Protein AF-A0A060SLH3-F1 (afdb_monomer)

InterPro domains:
  IPR036908 RlpA-like domain superfamily [G3DSA:2.40.40.10] (1-150)
  IPR036908 RlpA-like domain superfamily [SSF50685] (3-115)

Secondary structure (DSSP, 8-state):
-BHHHHT-SSS--TTTT-EEEEEEEEBSSSSSPB--SS--EEEEE----B---TTSTT--BTTB--TTS-S------SS-TTS-TTSS---HHHHS-S-----EEEEEEE-HHHH-GGGGSHHHH---SS--S---SS-----TT-S---HHHHTT--SS------------

Sequence (172 aa):
MSQYAFGSSTAYGPACGRCFKITLLNTFLSDPPFFPNVTKSVVIKVTDLCPAGGNGWCSATPGKPNQGGQYINFDLAWPSPSIPDDFFPSDAALYGYTDFGVWNVSYQSVDCLKNWEGAKAPAALGSVDDGSSVCCPADPTGSANDTCPSFSDDNGIPYVPSAPSTNLPFWS

Radius of gyration: 17.99 Å; Cα contacts (8 Å, |Δi|>4): 309; chains: 1; bounding box: 43×39×49 Å

pLDDT: mean 81.56, std 17.57, range [25.98, 97.44]

Solvent-accessible surface area (backbone atoms only — not comparable to full-atom values): 10358 Å² total; per-residue (Å²): 37,14,14,62,67,22,33,24,77,86,60,37,11,73,34,30,15,32,19,33,41,36,31,57,56,33,27,76,87,47,88,72,60,46,66,65,94,68,76,45,70,50,48,44,67,35,73,54,75,32,67,65,53,86,76,40,71,26,34,22,45,100,92,41,53,14,77,85,71,37,67,70,31,82,71,73,77,74,89,39,99,80,52,64,92,71,62,69,77,65,53,43,90,82,70,75,49,60,79,78,93,52,68,47,62,53,75,42,82,46,61,23,81,83,61,26,76,55,53,80,38,73,86,66,25,52,53,62,87,80,85,64,86,48,25,24,54,39,55,64,80,81,46,97,82,42,77,42,72,34,55,20,70,78,66,70,45,57,49,55,73,78,70,77,77,84,78,86,87,88,89,134

Organism: Pycnoporus cinnabarinus (NCBI:txid5643)

Foldseek 3Di:
DQLLVQFAAPFGALQFAWKKWKKFAWQVVAVVIGGDPDIAIAIDGHKDYPYADDQDCNVADPVGHGPVRHNDDDDDPPPDPQADPCRQADDCVVRVDGDSPDTDIDMDTDWCCPGRPCLVPQVSLWDADPPPRTGHSTNQPCDPPRSGHGPCVVVVHGSDPPPPDDDDDDDD

Structure (mmCIF, N/CA/C/O backbone):
data_AF-A0A060SLH3-F1
#
_entry.id   AF-A0A060SLH3-F1
#
loop_
_atom_site.group_PDB
_atom_site.id
_atom_site.type_symbol
_atom_site.label_atom_id
_atom_site.label_alt_id
_atom_site.label_comp_id
_atom_site.label_asym_id
_atom_site.label_entity_id
_atom_site.label_seq_id
_atom_site.pdbx_PDB_ins_code
_atom_site.Cartn_x
_atom_site.Cartn_y
_atom_site.Cartn_z
_atom_site.occupancy
_atom_site.B_iso_or_equiv
_atom_site.auth_seq_id
_atom_site.auth_comp_id
_atom_site.auth_asym_id
_atom_site.auth_atom_id
_atom_site.pdbx_PDB_model_num
ATOM 1 N N . MET A 1 1 ? 1.870 -4.927 -2.876 1.00 91.12 1 MET A N 1
ATOM 2 C CA . MET A 1 1 ? 0.906 -4.052 -3.601 1.00 91.12 1 MET A CA 1
ATOM 3 C C . MET A 1 1 ? 0.124 -4.881 -4.613 1.00 91.12 1 MET A C 1
ATOM 5 O O . MET A 1 1 ? 0.719 -5.755 -5.224 1.00 91.12 1 MET A O 1
ATOM 9 N N . SER A 1 2 ? -1.180 -4.642 -4.801 1.00 92.56 2 SER A N 1
ATOM 10 C CA . SER A 1 2 ? -2.012 -5.395 -5.764 1.00 92.56 2 SER A CA 1
ATOM 11 C C . SER A 1 2 ? -1.435 -5.389 -7.184 1.00 92.56 2 SER A C 1
ATOM 13 O O . SER A 1 2 ? -1.064 -4.326 -7.675 1.00 92.56 2 SER A O 1
ATOM 15 N N . GLN A 1 3 ? -1.434 -6.545 -7.855 1.00 91.19 3 GLN A N 1
ATOM 16 C CA . GLN A 1 3 ? -0.771 -6.789 -9.146 1.00 91.19 3 GLN A CA 1
ATOM 17 C C . GLN A 1 3 ? -0.935 -5.699 -10.204 1.00 91.19 3 GLN A C 1
ATOM 19 O O . GLN A 1 3 ? 0.052 -5.242 -10.773 1.00 91.19 3 GLN A O 1
ATOM 24 N N . TYR A 1 4 ? -2.161 -5.237 -10.440 1.00 89.81 4 TYR A N 1
ATOM 25 C CA . TYR A 1 4 ? -2.423 -4.214 -11.455 1.00 89.81 4 TYR A CA 1
ATOM 26 C C . TYR A 1 4 ? -1.825 -2.846 -11.103 1.00 89.81 4 TYR A C 1
ATOM 28 O O . TYR A 1 4 ? -1.440 -2.104 -11.998 1.00 89.81 4 TYR A O 1
ATOM 36 N N . ALA A 1 5 ? -1.709 -2.528 -9.811 1.00 90.69 5 ALA A N 1
ATOM 37 C CA . ALA A 1 5 ? -1.006 -1.336 -9.339 1.00 90.69 5 ALA A CA 1
ATOM 38 C C . ALA A 1 5 ? 0.513 -1.560 -9.263 1.00 90.69 5 ALA A C 1
ATOM 40 O O . ALA A 1 5 ? 1.275 -0.617 -9.445 1.00 90.69 5 ALA A O 1
ATOM 41 N N . PHE A 1 6 ? 0.952 -2.802 -9.024 1.00 90.25 6 PHE A N 1
ATOM 42 C CA . PHE A 1 6 ? 2.364 -3.178 -9.034 1.00 90.25 6 PHE A CA 1
ATOM 43 C C . PHE A 1 6 ? 2.972 -3.106 -10.446 1.00 90.25 6 PHE A C 1
ATOM 45 O O . PHE A 1 6 ? 4.116 -2.681 -10.611 1.00 90.25 6 PHE A O 1
ATOM 52 N N . GLY A 1 7 ? 2.175 -3.470 -11.456 1.00 87.00 7 GLY A N 1
ATOM 53 C CA . GLY A 1 7 ? 2.503 -3.372 -12.878 1.00 87.00 7 GLY A CA 1
ATOM 54 C C . GLY A 1 7 ? 3.313 -4.550 -13.428 1.00 87.00 7 GLY A C 1
ATOM 55 O O . GLY A 1 7 ? 3.937 -4.414 -14.471 1.00 87.00 7 GLY A O 1
ATOM 56 N N . SER A 1 8 ? 3.314 -5.697 -12.745 1.00 84.06 8 SER A N 1
ATOM 57 C CA . SER A 1 8 ? 3.955 -6.936 -13.209 1.00 84.06 8 SER A CA 1
ATOM 58 C C . SER A 1 8 ? 3.295 -8.166 -12.597 1.00 84.06 8 SER A C 1
ATOM 60 O O . SER A 1 8 ? 2.752 -8.077 -11.497 1.00 84.06 8 S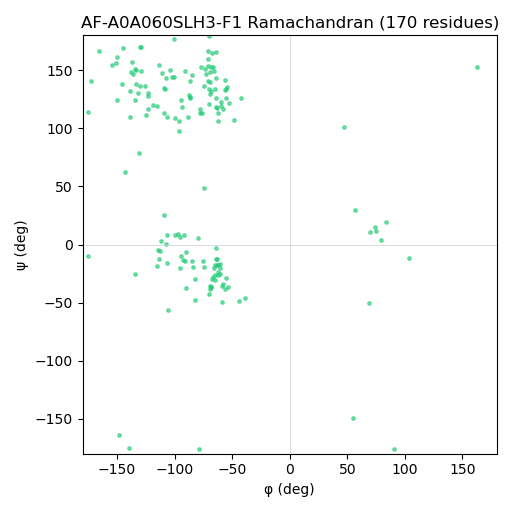ER A O 1
ATOM 62 N N . SER A 1 9 ? 3.380 -9.315 -13.274 1.00 81.88 9 SER A N 1
ATOM 63 C CA . SER A 1 9 ? 2.943 -10.623 -12.761 1.00 81.88 9 SER A CA 1
ATOM 64 C C . SER A 1 9 ? 4.077 -11.633 -12.549 1.00 81.88 9 SER A C 1
ATOM 66 O O . SER A 1 9 ? 3.807 -12.743 -12.101 1.00 81.88 9 SER A O 1
ATOM 68 N N . THR A 1 10 ? 5.319 -11.305 -12.913 1.00 74.12 10 THR A N 1
ATOM 69 C CA . THR A 1 10 ? 6.432 -12.281 -12.941 1.00 74.12 10 THR A CA 1
ATOM 70 C C . THR A 1 10 ? 7.728 -11.776 -12.322 1.00 74.12 10 THR A C 1
ATOM 72 O O . THR A 1 10 ? 8.538 -12.586 -11.888 1.00 74.12 10 THR A O 1
ATOM 75 N N . ALA A 1 11 ? 7.950 -10.464 -12.299 1.00 78.88 11 ALA A N 1
ATOM 76 C CA . ALA A 1 11 ? 9.162 -9.848 -11.770 1.00 78.88 11 ALA A CA 1
ATOM 77 C C . ALA A 1 11 ? 8.816 -8.478 -11.183 1.00 78.88 11 ALA A C 1
ATOM 79 O O . ALA A 1 11 ? 7.649 -8.184 -10.941 1.00 78.88 11 ALA A O 1
ATOM 80 N N . TYR A 1 12 ? 9.809 -7.626 -10.954 1.00 80.81 12 TYR A N 1
ATOM 81 C CA . TYR A 1 12 ? 9.551 -6.282 -10.472 1.00 80.81 12 TYR A CA 1
ATOM 82 C C . TYR A 1 12 ? 8.846 -5.428 -11.543 1.00 80.81 12 TYR A C 1
ATOM 84 O O . TYR A 1 12 ? 9.207 -5.414 -12.725 1.00 80.81 12 TYR A O 1
ATOM 92 N N . GLY A 1 13 ? 7.776 -4.755 -11.118 1.00 81.44 13 GLY A N 1
ATOM 93 C CA . GLY A 1 13 ? 7.028 -3.800 -11.931 1.00 81.44 13 GLY A CA 1
ATOM 94 C C . GLY A 1 13 ? 7.398 -2.348 -11.612 1.00 81.44 13 GLY A C 1
ATOM 95 O O . GLY A 1 13 ? 8.142 -2.092 -10.663 1.00 81.44 13 GLY A O 1
ATOM 96 N N . PRO A 1 14 ? 6.835 -1.372 -12.340 1.00 83.06 14 PRO A N 1
ATOM 97 C CA . PRO A 1 14 ? 7.143 0.053 -12.184 1.00 83.06 14 PRO A CA 1
ATOM 98 C C . PRO A 1 14 ? 6.828 0.632 -10.795 1.00 83.06 14 PRO A C 1
ATOM 100 O O . PRO A 1 14 ? 7.308 1.717 -10.456 1.00 83.06 14 PRO A O 1
ATOM 103 N N . ALA A 1 15 ? 6.012 -0.047 -9.982 1.00 88.00 15 ALA A N 1
ATOM 104 C CA . ALA A 1 15 ? 5.762 0.367 -8.603 1.00 88.00 15 ALA A CA 1
ATOM 105 C C . ALA A 1 15 ? 6.819 -0.129 -7.605 1.00 88.00 15 ALA A C 1
ATOM 107 O O . ALA A 1 15 ? 6.909 0.420 -6.510 1.00 88.00 15 ALA A O 1
ATOM 108 N N . CYS A 1 16 ? 7.592 -1.158 -7.954 1.00 87.00 16 CYS A N 1
ATOM 109 C CA . CYS A 1 16 ? 8.611 -1.758 -7.097 1.00 87.00 16 CYS A CA 1
ATOM 110 C C . CYS A 1 16 ? 9.684 -0.708 -6.776 1.00 87.00 16 CYS A C 1
ATOM 112 O O . CYS A 1 16 ? 10.408 -0.254 -7.659 1.00 87.00 16 CYS A O 1
ATOM 114 N N . GLY A 1 17 ? 9.776 -0.301 -5.514 1.00 87.00 17 GLY A N 1
ATOM 115 C CA . GLY A 1 17 ? 10.701 0.730 -5.052 1.00 87.00 17 GLY A CA 1
ATOM 116 C C . GLY A 1 17 ? 10.067 2.092 -4.780 1.00 87.00 17 GLY A C 1
ATOM 117 O O . GLY A 1 17 ? 10.704 2.910 -4.127 1.00 87.00 17 GLY A O 1
ATOM 118 N N . ARG A 1 18 ? 8.812 2.321 -5.196 1.00 90.50 18 ARG A N 1
ATOM 119 C CA . ARG A 1 18 ? 8.092 3.574 -4.920 1.00 90.50 18 ARG A CA 1
ATOM 120 C C . ARG A 1 18 ? 7.663 3.683 -3.464 1.00 90.50 18 ARG A C 1
ATOM 122 O O . ARG A 1 18 ? 7.258 2.680 -2.863 1.00 90.50 18 ARG A O 1
ATOM 129 N N . CYS A 1 19 ? 7.648 4.910 -2.943 1.00 92.50 19 CYS A N 1
ATOM 130 C CA . CYS A 1 19 ? 7.150 5.187 -1.600 1.00 92.50 19 CYS A CA 1
ATOM 131 C C . CYS A 1 19 ? 5.804 5.911 -1.577 1.00 92.50 19 CYS A C 1
ATOM 133 O O . CYS A 1 19 ? 5.510 6.800 -2.378 1.00 92.50 19 CYS A O 1
ATOM 135 N N . PHE A 1 20 ? 4.980 5.538 -0.599 1.00 95.69 20 PHE A N 1
ATOM 136 C CA . PHE A 1 20 ? 3.656 6.109 -0.393 1.00 95.69 20 PHE A CA 1
ATOM 137 C C . PHE A 1 20 ? 3.459 6.484 1.067 1.00 95.69 20 PHE A C 1
ATOM 139 O O . PHE A 1 20 ? 3.658 5.661 1.957 1.00 95.69 20 PHE A O 1
ATOM 146 N N . LYS A 1 21 ? 2.999 7.710 1.317 1.00 96.88 21 LYS A N 1
ATOM 147 C CA . LYS A 1 21 ? 2.392 8.062 2.598 1.00 96.88 21 LYS A CA 1
ATOM 148 C C . LYS A 1 21 ? 0.969 7.524 2.601 1.00 96.88 21 LYS A C 1
ATOM 150 O O . LYS A 1 21 ? 0.141 8.013 1.837 1.00 96.88 21 LYS A O 1
ATOM 155 N N . ILE A 1 22 ? 0.697 6.543 3.451 1.00 97.12 22 ILE A N 1
ATOM 156 C CA . ILE A 1 22 ? -0.647 6.014 3.692 1.00 97.12 22 ILE A CA 1
ATOM 157 C C . ILE A 1 22 ? -1.198 6.602 4.986 1.00 97.12 22 ILE A C 1
ATOM 159 O O . ILE A 1 22 ? -0.455 6.819 5.941 1.00 97.12 22 ILE A O 1
ATOM 163 N N . THR A 1 23 ? -2.498 6.866 5.016 1.00 97.44 23 THR A N 1
ATOM 164 C CA . THR A 1 23 ? -3.184 7.482 6.154 1.00 97.44 23 THR A CA 1
ATOM 165 C C . THR A 1 23 ? -4.464 6.717 6.442 1.00 97.44 23 THR A C 1
ATOM 167 O O . THR A 1 23 ? -5.290 6.569 5.541 1.00 97.44 23 THR A O 1
ATOM 170 N N . LEU A 1 24 ? -4.628 6.246 7.679 1.00 97.31 24 LEU A N 1
ATOM 171 C CA . LEU A 1 24 ? -5.791 5.464 8.097 1.00 97.31 24 LEU A CA 1
ATOM 172 C C . LEU A 1 24 ? -7.053 6.333 8.129 1.00 97.31 24 LEU A C 1
ATOM 174 O O . LEU A 1 24 ? -7.050 7.402 8.740 1.00 97.31 24 LEU A O 1
ATOM 178 N N . LEU A 1 25 ? -8.126 5.861 7.490 1.00 96.56 25 LEU A N 1
ATOM 179 C CA . LEU A 1 25 ? -9.419 6.549 7.460 1.00 96.56 25 LEU A CA 1
ATOM 180 C C . LEU A 1 25 ? -10.434 5.867 8.371 1.00 96.56 25 LEU A C 1
ATOM 182 O O . LEU A 1 25 ? -10.989 6.511 9.255 1.00 96.56 25 LEU A O 1
ATOM 186 N N . ASN A 1 26 ? -10.681 4.575 8.155 1.00 97.19 26 ASN A N 1
ATOM 187 C CA . ASN A 1 26 ? -11.625 3.789 8.945 1.00 97.19 26 ASN A CA 1
ATOM 188 C C . ASN A 1 26 ? -11.434 2.286 8.709 1.00 97.19 26 ASN A C 1
ATOM 190 O O . ASN A 1 26 ? -10.818 1.879 7.720 1.00 97.19 26 ASN A O 1
ATOM 194 N N . THR A 1 27 ? -12.038 1.467 9.565 1.00 96.88 27 THR A N 1
ATOM 195 C CA . THR A 1 27 ? -12.262 0.039 9.300 1.00 96.88 27 THR A CA 1
ATOM 196 C C . THR A 1 27 ? -13.747 -0.168 9.060 1.00 96.88 27 THR A C 1
ATOM 198 O O . THR A 1 27 ? -14.581 0.427 9.736 1.00 96.88 27 THR A O 1
ATOM 201 N N . PHE A 1 28 ? -14.091 -0.912 8.013 1.00 94.69 28 PHE A N 1
ATOM 202 C CA . PHE A 1 28 ? -15.477 -1.041 7.539 1.00 94.69 28 PHE A CA 1
ATOM 203 C C . PHE A 1 28 ? -16.048 -2.450 7.724 1.00 94.69 28 PHE A C 1
ATOM 205 O O . PHE A 1 28 ? -17.221 -2.669 7.443 1.00 94.69 28 PHE A O 1
ATOM 212 N N . LEU A 1 29 ? -15.216 -3.399 8.161 1.00 95.12 29 LEU A N 1
ATOM 213 C CA . LEU A 1 29 ? -15.634 -4.760 8.506 1.00 95.12 29 LEU A CA 1
ATOM 214 C C . LEU A 1 29 ? -16.011 -4.902 9.987 1.00 95.12 29 LEU A C 1
ATOM 216 O O . LEU A 1 29 ? -16.590 -5.913 10.369 1.00 95.12 29 LEU A O 1
ATOM 220 N N . SER A 1 30 ? -15.657 -3.918 10.816 1.00 95.19 30 SER A N 1
ATOM 221 C CA . SER A 1 30 ? -16.126 -3.802 12.196 1.00 95.19 30 SER A CA 1
ATOM 222 C C . SER A 1 30 ? -17.588 -3.353 12.230 1.00 95.1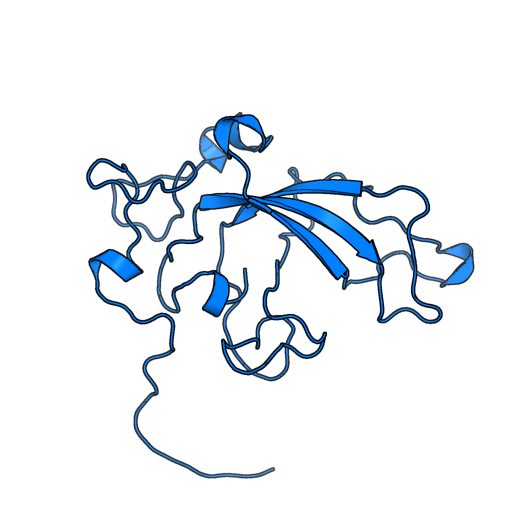9 30 SER A C 1
ATOM 224 O O . SER A 1 30 ? -18.047 -2.647 11.328 1.00 95.19 30 SER A O 1
ATOM 226 N N . ASP A 1 31 ? -18.309 -3.760 13.276 1.00 95.06 31 ASP A N 1
ATOM 227 C CA . ASP A 1 31 ? -19.686 -3.333 13.525 1.00 95.06 31 ASP A CA 1
ATOM 228 C C . ASP A 1 31 ? -19.809 -2.730 14.939 1.00 95.06 31 ASP A C 1
ATOM 230 O O . ASP A 1 31 ? -19.649 -3.460 15.923 1.00 95.06 31 ASP A O 1
ATOM 234 N N . PRO A 1 32 ? -20.039 -1.407 15.068 1.00 95.88 32 PRO A N 1
ATOM 235 C CA . PRO A 1 32 ? -20.102 -0.420 13.980 1.00 95.88 32 PRO A CA 1
ATOM 236 C C . PRO A 1 32 ? -18.731 -0.199 13.297 1.00 95.88 32 PRO A C 1
ATOM 238 O O . PRO A 1 32 ? -17.703 -0.552 13.868 1.00 95.88 32 PRO A O 1
ATOM 241 N N . PRO A 1 33 ? -18.665 0.430 12.107 1.00 96.62 33 PRO A N 1
ATOM 242 C CA . PRO A 1 33 ? -17.388 0.806 11.504 1.00 96.62 33 PRO A CA 1
ATOM 243 C C . PRO A 1 33 ? -16.548 1.692 12.437 1.00 96.62 33 PRO A C 1
ATOM 245 O O . PRO A 1 33 ? -17.042 2.685 12.978 1.00 96.62 33 PRO A O 1
ATOM 248 N N . PHE A 1 34 ? -15.264 1.368 12.594 1.00 97.44 34 PHE A N 1
ATOM 249 C CA . PHE A 1 34 ? -14.359 2.119 13.464 1.00 97.44 34 PHE A CA 1
ATOM 250 C C . PHE A 1 34 ? -13.724 3.306 12.740 1.00 97.44 34 PHE A C 1
ATOM 252 O O . PHE A 1 34 ? -13.064 3.144 11.710 1.00 97.44 34 PHE A O 1
ATOM 259 N N . PHE A 1 35 ? -13.848 4.490 13.339 1.00 97.38 35 PHE A N 1
ATOM 260 C CA . PHE A 1 35 ? -13.187 5.717 12.901 1.00 97.38 35 PHE A CA 1
ATOM 261 C C . PHE A 1 35 ? -12.205 6.174 13.987 1.00 97.38 35 PHE A C 1
ATOM 263 O O . PHE A 1 35 ? -12.629 6.435 15.115 1.00 97.38 35 PHE A O 1
ATOM 270 N N . PRO A 1 36 ? -10.899 6.273 13.694 1.00 95.06 36 PRO A N 1
ATOM 271 C CA . PRO A 1 36 ? -9.920 6.673 14.688 1.00 95.06 36 PRO A CA 1
ATOM 272 C C . PRO A 1 36 ? -10.072 8.157 15.045 1.00 95.06 36 PRO A C 1
ATOM 274 O O . PRO A 1 36 ? -10.120 9.018 14.169 1.00 95.06 36 PRO A O 1
ATOM 277 N N . ASN A 1 37 ? -10.051 8.468 16.343 1.00 93.44 37 ASN A N 1
ATOM 278 C CA . ASN A 1 37 ? -10.062 9.853 16.840 1.00 93.44 37 ASN A CA 1
ATOM 279 C C . ASN A 1 37 ? -8.796 10.635 16.452 1.00 93.44 37 ASN A C 1
ATOM 281 O O . ASN A 1 37 ? -8.815 11.860 16.365 1.00 93.44 37 ASN A O 1
ATOM 285 N N . VAL A 1 38 ? -7.685 9.922 16.248 1.00 93.56 38 VAL A N 1
ATOM 286 C CA . VAL A 1 38 ? -6.414 10.479 15.787 1.00 93.56 38 VAL A CA 1
ATOM 287 C C . VAL A 1 38 ? -6.005 9.747 14.523 1.00 93.56 38 VAL A C 1
ATOM 289 O O . VAL A 1 38 ? -5.731 8.548 14.537 1.00 93.56 38 VAL A O 1
ATOM 292 N N . THR A 1 39 ? -5.942 10.487 13.424 1.00 93.00 39 THR A N 1
ATOM 293 C CA . THR A 1 39 ? -5.491 9.971 12.139 1.00 93.00 39 THR A CA 1
ATOM 294 C C . THR A 1 39 ? -3.988 9.694 12.172 1.00 93.00 39 THR A C 1
ATOM 296 O O . THR A 1 39 ? -3.187 10.603 12.393 1.00 93.00 39 THR A O 1
ATOM 299 N N . LYS A 1 40 ? -3.600 8.440 11.921 1.00 96.19 40 LYS A N 1
ATOM 300 C CA . LYS A 1 40 ? -2.197 8.025 11.808 1.00 96.19 40 LYS A CA 1
ATOM 301 C C . LYS A 1 40 ? -1.796 7.860 10.347 1.00 96.19 40 LYS A C 1
ATOM 303 O O . LYS A 1 40 ? -2.587 7.397 9.522 1.00 96.19 40 LYS A O 1
ATOM 308 N N . SER A 1 41 ? -0.549 8.215 10.047 1.00 96.75 41 SER A N 1
ATOM 309 C CA . SER A 1 41 ? 0.071 8.000 8.742 1.00 96.75 41 SER A CA 1
ATOM 310 C C . SER A 1 41 ? 1.415 7.305 8.890 1.00 96.75 41 SER A C 1
ATOM 312 O O . SER A 1 41 ? 2.130 7.546 9.860 1.00 96.75 41 SER A O 1
ATOM 314 N N . VAL A 1 42 ? 1.787 6.515 7.889 1.00 95.75 42 VAL A N 1
ATOM 315 C CA . VAL A 1 42 ? 3.127 5.936 7.758 1.00 95.75 42 VAL A CA 1
ATOM 316 C C . VAL A 1 42 ? 3.570 6.039 6.305 1.00 95.75 42 VAL A C 1
ATOM 318 O O . VAL A 1 42 ? 2.743 6.038 5.391 1.00 95.75 42 VAL A O 1
ATOM 321 N N . VAL A 1 43 ? 4.873 6.187 6.083 1.00 95.50 43 VAL A N 1
ATOM 322 C CA . VAL A 1 43 ? 5.451 6.096 4.742 1.00 95.50 43 VAL A CA 1
ATOM 323 C C . VAL A 1 43 ? 5.926 4.668 4.541 1.00 95.50 43 VAL A C 1
ATOM 325 O O . VAL A 1 43 ? 6.705 4.156 5.338 1.00 95.50 43 VAL A O 1
ATOM 328 N N . ILE A 1 44 ? 5.448 4.029 3.481 1.00 93.81 44 ILE A N 1
ATOM 329 C CA . ILE A 1 44 ? 5.803 2.661 3.109 1.00 93.81 44 ILE A CA 1
ATOM 330 C C . ILE A 1 44 ? 6.571 2.665 1.798 1.00 93.81 44 ILE A C 1
ATOM 332 O O . ILE A 1 44 ? 6.368 3.550 0.968 1.00 93.81 44 ILE A O 1
ATOM 336 N N . LYS A 1 45 ? 7.395 1.641 1.597 1.00 92.00 45 LYS A N 1
ATOM 337 C CA . LYS A 1 45 ? 8.022 1.335 0.316 1.00 92.00 45 LYS A CA 1
ATOM 338 C C . LYS A 1 45 ? 7.391 0.077 -0.261 1.00 92.00 45 LYS A C 1
ATOM 340 O O . LYS A 1 45 ? 7.198 -0.904 0.454 1.00 92.00 45 LYS A O 1
ATOM 345 N N . VAL A 1 46 ? 7.064 0.095 -1.548 1.00 92.00 46 VAL A N 1
ATOM 346 C CA . VAL A 1 46 ? 6.582 -1.099 -2.245 1.00 92.00 46 VAL A CA 1
ATOM 347 C C . VAL A 1 46 ? 7.769 -2.008 -2.522 1.00 92.00 46 VAL A C 1
ATOM 349 O O . VAL A 1 46 ? 8.635 -1.663 -3.321 1.00 92.00 46 VAL A O 1
ATOM 352 N N . THR A 1 47 ? 7.794 -3.166 -1.871 1.00 88.81 47 THR A N 1
ATOM 353 C CA . THR A 1 47 ? 8.850 -4.172 -2.055 1.00 88.81 47 THR A CA 1
ATOM 354 C C . THR A 1 47 ? 8.357 -5.463 -2.694 1.00 88.81 47 THR A C 1
ATOM 356 O O . THR A 1 47 ? 9.176 -6.290 -3.073 1.00 88.81 47 THR A O 1
ATOM 359 N N . ASP A 1 48 ? 7.038 -5.653 -2.786 1.00 87.94 48 ASP A N 1
ATOM 360 C CA . ASP A 1 48 ? 6.473 -6.941 -3.173 1.00 87.94 48 ASP A CA 1
ATOM 361 C C . ASP A 1 48 ? 5.120 -6.828 -3.891 1.00 87.94 48 ASP A C 1
ATOM 363 O O . ASP A 1 48 ? 4.349 -5.861 -3.739 1.00 87.94 48 ASP A O 1
ATOM 367 N N . LEU A 1 49 ? 4.840 -7.869 -4.664 1.00 89.81 49 LEU A N 1
ATOM 368 C CA . LEU A 1 49 ? 3.616 -8.121 -5.394 1.00 89.81 49 LEU A CA 1
ATOM 369 C C . LEU A 1 49 ? 2.617 -8.861 -4.499 1.00 89.81 49 LEU A C 1
ATOM 371 O O . LEU A 1 49 ? 2.891 -9.932 -3.978 1.00 89.81 49 LEU A O 1
ATOM 375 N N . CYS A 1 50 ? 1.398 -8.335 -4.415 1.00 90.25 50 CYS A N 1
ATOM 376 C CA . CYS A 1 50 ? 0.246 -9.116 -3.992 1.00 90.25 50 CYS A CA 1
ATOM 377 C C . CYS A 1 50 ? -0.481 -9.610 -5.257 1.00 90.25 50 CYS A C 1
ATOM 379 O O . CYS A 1 50 ? -1.087 -8.783 -5.959 1.00 90.25 50 CYS A O 1
ATOM 381 N N . PRO A 1 51 ? -0.373 -10.907 -5.600 1.00 88.12 51 PRO A N 1
ATOM 382 C CA . PRO A 1 51 ? -0.801 -11.426 -6.893 1.00 88.12 51 PRO A CA 1
ATOM 383 C C . PRO A 1 51 ? -2.315 -11.318 -7.085 1.00 88.12 51 PRO A C 1
ATOM 385 O O . PRO A 1 51 ? -3.100 -11.384 -6.135 1.00 88.12 51 PRO A O 1
ATOM 388 N N . ALA A 1 52 ? -2.729 -11.156 -8.341 1.00 85.75 52 ALA A N 1
ATOM 389 C CA . ALA A 1 52 ? -4.139 -11.201 -8.697 1.00 85.75 52 ALA A CA 1
ATOM 390 C C . ALA A 1 52 ? -4.667 -12.640 -8.577 1.00 85.75 52 ALA A C 1
ATOM 392 O O . ALA A 1 52 ? -3.997 -13.597 -8.961 1.00 85.75 52 ALA A O 1
ATOM 393 N N . GLY A 1 53 ? -5.893 -12.799 -8.081 1.00 75.19 53 GLY A N 1
ATOM 394 C CA . GLY A 1 53 ? -6.539 -14.104 -7.974 1.00 75.19 53 GLY A CA 1
ATOM 395 C C . GLY A 1 53 ? -7.731 -14.099 -7.021 1.00 75.19 53 GLY A C 1
ATOM 396 O O . GLY A 1 53 ? -7.797 -13.298 -6.086 1.00 75.19 53 GLY A O 1
ATOM 397 N N . GLY A 1 54 ? -8.685 -14.998 -7.274 1.00 75.81 54 GLY A N 1
ATOM 398 C CA . GLY A 1 54 ? -9.882 -15.170 -6.448 1.00 75.81 54 GLY A CA 1
ATOM 399 C C . GLY A 1 54 ? -10.703 -13.885 -6.258 1.00 75.81 54 GLY A C 1
ATOM 400 O O . GLY A 1 54 ? -10.733 -13.009 -7.122 1.00 75.81 54 GLY A O 1
ATOM 401 N N . ASN A 1 55 ? -11.365 -13.786 -5.103 1.00 76.25 55 ASN A N 1
ATOM 402 C CA . ASN A 1 55 ? -12.153 -12.620 -4.678 1.00 76.25 55 ASN A CA 1
ATOM 403 C C . ASN A 1 55 ? -11.478 -11.841 -3.525 1.00 76.25 55 ASN A C 1
ATOM 405 O O . ASN A 1 55 ? -12.161 -11.201 -2.736 1.00 76.25 55 ASN A O 1
ATOM 409 N N . GLY A 1 56 ? -10.149 -11.918 -3.388 1.00 88.69 56 GLY A N 1
ATOM 410 C CA . GLY A 1 56 ? -9.417 -11.305 -2.271 1.00 88.69 56 GLY A CA 1
ATOM 411 C C . GLY A 1 56 ? -9.177 -9.793 -2.400 1.00 88.69 56 GLY A C 1
ATOM 412 O O . GLY A 1 56 ? -9.576 -9.142 -3.364 1.00 88.69 56 GLY A O 1
ATOM 413 N N . TRP A 1 57 ? -8.446 -9.218 -1.441 1.00 93.44 57 TRP A N 1
ATOM 414 C CA . TRP A 1 57 ? -8.123 -7.781 -1.410 1.00 93.44 57 TRP A CA 1
ATOM 415 C C . TRP A 1 57 ? -7.290 -7.307 -2.611 1.00 93.44 57 TRP A C 1
ATOM 417 O O . TRP A 1 57 ? -7.400 -6.158 -3.028 1.00 93.44 57 TRP A O 1
ATOM 427 N N . CYS A 1 58 ? -6.508 -8.192 -3.227 1.00 94.19 58 CYS A N 1
ATOM 428 C CA . CYS A 1 58 ? -5.661 -7.870 -4.379 1.00 94.19 58 CYS A CA 1
ATOM 429 C C . CYS A 1 58 ? -6.286 -8.228 -5.734 1.00 94.19 58 CYS A C 1
ATOM 431 O O . CYS A 1 58 ? -5.616 -8.128 -6.758 1.00 94.19 58 CYS A O 1
ATOM 433 N N . SER 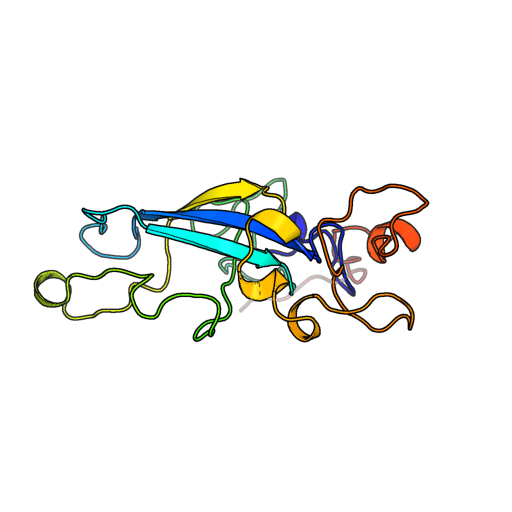A 1 59 ? -7.569 -8.611 -5.768 1.00 92.81 59 SER A N 1
ATOM 434 C CA . SER A 1 59 ? -8.260 -9.050 -6.989 1.00 92.81 59 SER A CA 1
ATOM 435 C C . SER A 1 59 ? -8.722 -7.908 -7.906 1.00 92.81 59 SER A C 1
ATOM 437 O O . SER A 1 59 ? -9.476 -8.157 -8.850 1.00 92.81 59 SER A O 1
ATOM 439 N N . ALA A 1 60 ? -8.378 -6.656 -7.593 1.00 91.38 60 ALA A N 1
ATOM 440 C CA . ALA A 1 60 ? -8.775 -5.508 -8.399 1.00 91.38 60 ALA A CA 1
ATOM 441 C C . ALA A 1 60 ? -8.144 -5.573 -9.798 1.00 91.38 60 ALA A C 1
ATOM 443 O O . ALA A 1 60 ? -6.996 -5.979 -9.952 1.00 91.38 60 ALA A O 1
ATOM 444 N N . THR A 1 61 ? -8.893 -5.131 -10.804 1.00 90.31 61 THR A N 1
ATOM 445 C CA . THR A 1 61 ? -8.473 -4.963 -12.204 1.00 90.31 61 THR A CA 1
ATOM 446 C C . THR A 1 61 ? -8.868 -3.552 -12.670 1.00 90.31 61 THR A C 1
ATOM 448 O O . THR A 1 61 ? -9.660 -2.901 -11.986 1.00 90.31 61 THR A O 1
ATOM 451 N N . PRO A 1 62 ? -8.431 -3.067 -13.849 1.00 88.69 62 PRO A N 1
ATOM 452 C CA . PRO A 1 62 ? -8.792 -1.730 -14.325 1.00 88.69 62 PRO A CA 1
ATOM 453 C C . PRO A 1 62 ? -10.303 -1.529 -14.505 1.00 88.69 62 PRO A C 1
ATOM 455 O O . PRO A 1 62 ? -10.780 -0.403 -14.431 1.00 88.69 62 PRO A O 1
ATOM 458 N N . GLY A 1 63 ? -11.059 -2.612 -14.729 1.00 90.56 63 GLY A N 1
ATOM 459 C CA . GLY A 1 63 ? -12.513 -2.573 -14.918 1.00 90.56 63 GLY A CA 1
ATOM 460 C C . GLY A 1 63 ? -13.335 -3.110 -13.743 1.00 90.56 63 GLY A C 1
ATOM 461 O O . GLY A 1 63 ? -14.558 -3.159 -13.850 1.00 90.56 63 GLY A O 1
ATOM 462 N N . LYS A 1 64 ? -12.704 -3.562 -12.649 1.00 91.94 64 LYS A N 1
ATOM 463 C CA . LYS A 1 64 ? -13.401 -4.202 -11.519 1.00 91.94 64 LYS A CA 1
ATOM 464 C C . LYS A 1 64 ? -12.657 -3.949 -10.199 1.00 91.94 64 LYS A C 1
ATOM 466 O O . LYS A 1 64 ? -11.498 -4.358 -10.108 1.00 91.94 64 LYS A O 1
ATOM 471 N N . PRO A 1 65 ? -13.299 -3.383 -9.161 1.00 94.44 65 PRO A N 1
ATOM 472 C CA . PRO A 1 65 ? -12.676 -3.238 -7.849 1.00 94.44 65 PRO A CA 1
ATOM 473 C C . PRO A 1 65 ? -12.530 -4.588 -7.121 1.00 94.44 65 PRO A C 1
ATOM 475 O O . PRO A 1 65 ? -13.131 -5.598 -7.497 1.00 94.44 65 PRO A O 1
ATOM 478 N N . ASN A 1 66 ? -11.734 -4.607 -6.053 1.00 93.94 66 ASN A N 1
ATOM 479 C CA . ASN A 1 66 ? -11.666 -5.728 -5.115 1.00 93.94 66 ASN A CA 1
ATOM 480 C C . ASN A 1 66 ? -12.955 -5.847 -4.270 1.00 93.94 66 ASN A C 1
ATOM 482 O O . ASN A 1 66 ? -13.878 -5.038 -4.389 1.00 93.94 66 ASN A O 1
ATOM 486 N N . GLN A 1 67 ? -13.013 -6.839 -3.377 1.00 93.69 67 GLN A N 1
ATOM 487 C CA . GLN A 1 67 ? -14.175 -7.061 -2.500 1.00 93.69 67 GLN A CA 1
ATOM 488 C C . GLN A 1 67 ? -14.479 -5.902 -1.524 1.00 93.69 67 GLN A C 1
ATOM 490 O O . GLN A 1 67 ? -15.585 -5.821 -1.004 1.00 93.69 67 GLN A O 1
ATOM 495 N N . GLY A 1 68 ? -13.523 -4.995 -1.291 1.00 92.25 68 GLY A N 1
ATOM 496 C CA . GLY A 1 68 ? -13.704 -3.767 -0.507 1.00 92.25 68 GLY A CA 1
ATOM 497 C C . GLY A 1 68 ? -14.100 -2.547 -1.346 1.00 92.25 68 GLY A C 1
ATOM 498 O O . GLY A 1 68 ? -14.081 -1.424 -0.844 1.00 92.25 68 GLY A O 1
ATOM 499 N N . GLY A 1 69 ? -14.400 -2.729 -2.637 1.00 94.25 69 GLY A N 1
ATOM 500 C CA . GLY A 1 69 ? -14.742 -1.637 -3.549 1.00 94.25 69 GLY A CA 1
ATOM 501 C C . GLY A 1 69 ? -13.549 -0.779 -3.990 1.00 94.25 69 GLY A C 1
ATOM 502 O O . GLY A 1 69 ? -13.759 0.264 -4.604 1.00 94.25 69 GLY A O 1
ATOM 503 N N . GLN A 1 70 ? -12.309 -1.205 -3.718 1.00 94.62 70 GLN A N 1
ATOM 504 C CA . GLN A 1 70 ? -11.092 -0.442 -4.015 1.00 94.62 70 GLN A CA 1
ATOM 505 C C . GLN A 1 70 ? -10.353 -0.982 -5.245 1.00 94.62 70 GLN A C 1
ATOM 507 O O . GLN A 1 70 ? -10.368 -2.181 -5.525 1.00 94.62 70 GLN A O 1
ATOM 512 N N . TYR A 1 71 ? -9.661 -0.097 -5.965 1.00 93.56 71 TYR A N 1
ATOM 513 C CA . TYR A 1 71 ? -8.854 -0.453 -7.144 1.00 93.56 71 TYR A CA 1
ATOM 514 C C . TYR A 1 71 ? -7.371 -0.692 -6.834 1.00 93.56 71 TYR A C 1
ATOM 516 O O . TYR A 1 71 ? -6.631 -1.178 -7.687 1.00 93.56 71 T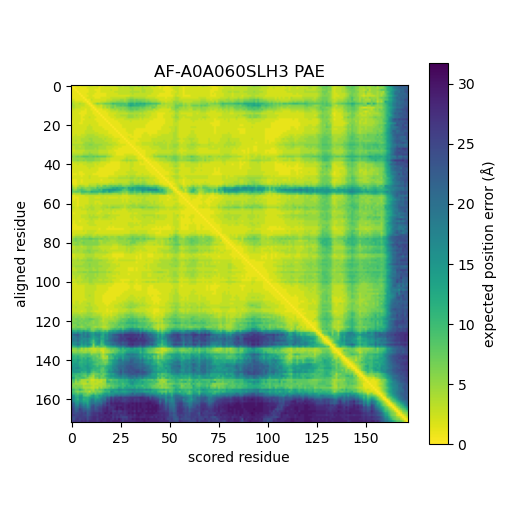YR A O 1
ATOM 524 N N . ILE A 1 72 ? -6.932 -0.362 -5.619 1.00 93.50 72 ILE A N 1
ATOM 525 C CA . ILE A 1 72 ? -5.555 -0.542 -5.158 1.00 93.50 72 ILE A CA 1
ATOM 526 C C . ILE A 1 72 ? -5.595 -1.175 -3.773 1.00 93.50 72 ILE A C 1
ATOM 528 O O . ILE A 1 72 ? -6.389 -0.766 -2.927 1.00 93.50 72 ILE A O 1
ATOM 532 N N . ASN A 1 73 ? -4.711 -2.145 -3.541 1.00 95.94 73 ASN A N 1
ATOM 533 C CA . ASN A 1 73 ? -4.456 -2.698 -2.218 1.00 95.94 73 ASN A CA 1
ATOM 534 C C . ASN A 1 73 ? -2.976 -2.572 -1.847 1.00 95.94 73 ASN A C 1
ATOM 536 O O . ASN A 1 73 ? -2.088 -2.983 -2.606 1.00 95.94 73 ASN A O 1
ATOM 540 N N . PHE A 1 74 ? -2.726 -2.050 -0.650 1.00 96.31 74 PHE A N 1
ATOM 541 C CA . PHE A 1 74 ? -1.427 -2.103 0.007 1.00 96.31 74 PHE A CA 1
ATOM 542 C C . PHE A 1 74 ? -1.473 -3.240 1.021 1.00 96.31 74 PHE A C 1
ATOM 544 O O . PHE A 1 74 ? -2.168 -3.141 2.026 1.00 96.31 74 PHE A O 1
ATOM 551 N N . ASP A 1 75 ? -0.759 -4.320 0.726 1.00 93.88 75 ASP A N 1
ATOM 552 C CA . ASP A 1 75 ? -0.537 -5.393 1.688 1.00 93.88 75 ASP A CA 1
ATOM 553 C C . ASP A 1 75 ? 0.715 -5.035 2.486 1.00 93.88 75 ASP 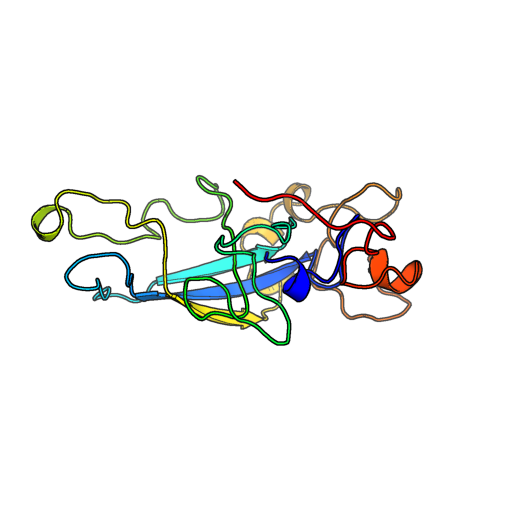A C 1
ATOM 555 O O . ASP A 1 75 ? 1.804 -4.933 1.908 1.00 93.88 75 ASP A O 1
ATOM 559 N N . LEU A 1 76 ? 0.535 -4.684 3.758 1.00 92.94 76 LEU A N 1
ATOM 560 C CA . LEU A 1 76 ? 1.635 -4.235 4.600 1.00 92.94 76 LEU A CA 1
ATOM 561 C C . LEU A 1 76 ? 2.301 -5.450 5.228 1.00 92.94 76 LEU A C 1
ATOM 563 O O . LEU A 1 76 ? 1.646 -6.236 5.906 1.00 92.94 76 LEU A O 1
ATOM 567 N N . ALA A 1 77 ? 3.617 -5.562 5.057 1.00 88.62 77 ALA A N 1
ATOM 568 C CA . ALA A 1 77 ? 4.401 -6.534 5.801 1.00 88.62 77 ALA A CA 1
ATOM 569 C C . ALA A 1 77 ? 4.293 -6.197 7.295 1.00 88.62 77 ALA A C 1
ATOM 571 O O . ALA A 1 77 ? 4.845 -5.196 7.750 1.00 88.62 77 ALA A O 1
ATOM 572 N N . TRP A 1 78 ? 3.539 -7.002 8.036 1.00 82.62 78 TRP A N 1
ATOM 573 C CA . TRP A 1 78 ? 3.321 -6.838 9.465 1.00 82.62 78 TRP A CA 1
ATOM 574 C C . TRP A 1 78 ? 3.584 -8.161 10.195 1.00 82.62 78 TRP A C 1
ATOM 576 O O . TRP A 1 78 ? 3.126 -9.206 9.727 1.00 82.62 78 TRP A O 1
ATOM 586 N N . PRO A 1 79 ? 4.279 -8.142 11.346 1.00 85.06 79 PRO A N 1
ATOM 587 C CA . PRO A 1 79 ? 4.959 -6.990 11.946 1.00 85.06 79 PRO A CA 1
ATOM 588 C C . PRO A 1 79 ? 6.152 -6.513 11.102 1.00 85.06 79 PRO A C 1
ATOM 590 O O . PRO A 1 79 ? 6.761 -7.289 10.368 1.00 85.06 79 PRO A O 1
ATOM 593 N N . SER A 1 80 ? 6.494 -5.226 11.199 1.00 83.56 80 SER A N 1
ATOM 594 C CA . SER A 1 80 ? 7.660 -4.657 10.515 1.00 83.56 80 SER A CA 1
ATOM 595 C C . SER A 1 80 ? 8.307 -3.564 11.355 1.00 83.56 80 SER A C 1
ATOM 597 O O . SER A 1 80 ? 7.596 -2.699 11.855 1.00 83.56 80 SER A O 1
ATOM 599 N N . PRO A 1 81 ? 9.649 -3.512 11.435 1.00 82.75 81 PRO A N 1
ATOM 600 C CA . PRO A 1 81 ? 10.353 -2.449 12.155 1.00 82.75 81 PRO A CA 1
ATOM 601 C C . PRO A 1 81 ? 10.141 -1.054 11.538 1.00 82.75 81 PRO A C 1
ATOM 603 O O . PRO A 1 81 ? 10.499 -0.053 12.150 1.00 82.75 81 PRO A O 1
ATOM 606 N N . SER A 1 82 ? 9.584 -0.974 10.323 1.00 80.44 82 SER A N 1
ATOM 607 C CA . SER A 1 82 ? 9.257 0.292 9.649 1.00 80.44 82 SER A CA 1
ATOM 608 C C . SER A 1 82 ? 7.843 0.809 9.935 1.00 80.44 82 SER A C 1
ATOM 610 O O . SER A 1 82 ? 7.507 1.917 9.518 1.00 80.44 82 SER A O 1
ATOM 612 N N . ILE A 1 83 ? 7.015 0.028 10.635 1.00 87.56 83 ILE A N 1
ATOM 613 C CA . ILE A 1 83 ? 5.650 0.400 11.004 1.00 87.56 83 ILE A CA 1
ATOM 614 C C . ILE A 1 83 ? 5.584 0.415 12.537 1.00 87.56 83 ILE A C 1
ATOM 616 O O . ILE A 1 83 ? 5.846 -0.616 13.148 1.00 87.56 83 ILE A O 1
ATOM 620 N N . PRO A 1 84 ? 5.257 1.553 13.175 1.00 90.69 84 PRO A N 1
ATOM 621 C CA . PRO A 1 84 ? 5.134 1.615 14.629 1.00 90.69 84 PRO A CA 1
ATOM 622 C C . PRO A 1 84 ? 4.129 0.592 15.176 1.00 90.69 84 PRO A C 1
ATOM 624 O O . PRO A 1 84 ? 3.059 0.415 14.593 1.00 90.69 84 PRO A O 1
ATOM 627 N N . ASP A 1 85 ? 4.433 -0.009 16.331 1.00 91.19 85 ASP A N 1
ATOM 628 C CA . ASP A 1 85 ? 3.570 -1.006 16.992 1.00 91.19 85 ASP A CA 1
ATOM 629 C C . ASP A 1 85 ? 2.146 -0.489 17.256 1.00 91.19 85 ASP A C 1
ATOM 631 O O . ASP A 1 85 ? 1.179 -1.248 17.267 1.00 91.19 85 ASP A O 1
ATOM 635 N N . ASP A 1 86 ? 2.004 0.823 17.443 1.00 91.56 86 ASP A N 1
ATOM 636 C CA . ASP A 1 86 ? 0.736 1.486 17.720 1.00 91.56 86 ASP A CA 1
ATOM 637 C C . ASP A 1 86 ? 0.049 2.046 16.458 1.00 91.56 86 ASP A C 1
ATOM 639 O O . ASP A 1 86 ? -0.955 2.753 16.574 1.00 91.56 86 ASP A O 1
ATOM 643 N N . PHE A 1 87 ? 0.568 1.777 15.253 1.00 94.44 87 PHE A N 1
ATOM 644 C CA . PHE A 1 87 ? 0.072 2.373 14.009 1.00 94.44 87 PHE A CA 1
ATOM 645 C C . PHE A 1 87 ? -1.406 2.070 13.742 1.00 94.44 87 PHE A C 1
ATOM 647 O O . PHE A 1 87 ? -2.114 2.953 13.260 1.00 94.44 87 PHE A O 1
ATOM 654 N N . PHE A 1 88 ? -1.879 0.871 14.096 1.00 95.56 88 PHE A N 1
ATOM 655 C CA . PHE A 1 88 ? -3.280 0.468 13.980 1.00 95.56 88 PHE A CA 1
ATOM 656 C C . PHE A 1 88 ? -4.013 0.662 15.317 1.00 95.56 88 PHE A C 1
ATOM 658 O O . PHE A 1 88 ? -3.913 -0.188 16.203 1.00 95.56 88 PHE A O 1
ATOM 665 N N . PRO A 1 89 ? -4.746 1.776 15.509 1.00 95.62 89 PRO A N 1
ATOM 666 C CA . PRO A 1 89 ? -5.498 1.994 16.736 1.00 95.62 89 PRO A CA 1
ATOM 667 C C . PRO A 1 89 ? -6.709 1.061 16.820 1.00 95.62 89 PRO A C 1
ATOM 669 O O . PRO A 1 89 ? -7.281 0.663 15.804 1.00 95.62 89 PRO A O 1
ATOM 672 N N . SER A 1 90 ? -7.139 0.776 18.046 1.00 94.56 90 SER A N 1
ATOM 673 C CA . SER A 1 90 ? -8.324 -0.031 18.329 1.00 94.56 90 SER A CA 1
ATOM 674 C C . SER A 1 90 ? -9.075 0.443 19.566 1.00 94.56 90 SER A C 1
ATOM 676 O O . SER A 1 90 ? -8.586 1.280 20.325 1.00 94.56 90 SER A O 1
ATOM 678 N N . ASP A 1 91 ? -10.280 -0.096 19.748 1.00 95.38 91 ASP A N 1
ATOM 679 C CA . ASP A 1 91 ? -11.102 0.084 20.943 1.00 95.38 91 ASP A CA 1
ATOM 680 C C . ASP A 1 91 ? -11.589 -1.288 21.427 1.00 95.38 91 ASP A C 1
ATOM 682 O O . ASP A 1 91 ? -12.711 -1.722 21.165 1.00 95.38 91 ASP A O 1
ATOM 686 N N . ALA A 1 92 ? -10.708 -2.017 22.110 1.00 95.94 92 ALA A N 1
ATOM 687 C CA . ALA A 1 92 ? -11.025 -3.359 22.591 1.00 95.94 92 ALA A CA 1
ATOM 688 C C . ALA A 1 92 ? -12.182 -3.377 23.604 1.00 95.94 92 ALA A C 1
ATOM 690 O O . ALA A 1 92 ? -12.840 -4.406 23.740 1.00 95.94 92 ALA A O 1
ATOM 691 N N . ALA A 1 93 ? -12.445 -2.265 24.301 1.00 97.00 93 ALA A N 1
ATOM 692 C CA . ALA A 1 93 ? -13.569 -2.173 25.227 1.00 97.00 93 ALA A CA 1
ATOM 693 C C . ALA A 1 93 ? -14.912 -2.198 24.483 1.00 97.00 93 ALA A C 1
ATOM 695 O O . ALA A 1 93 ? -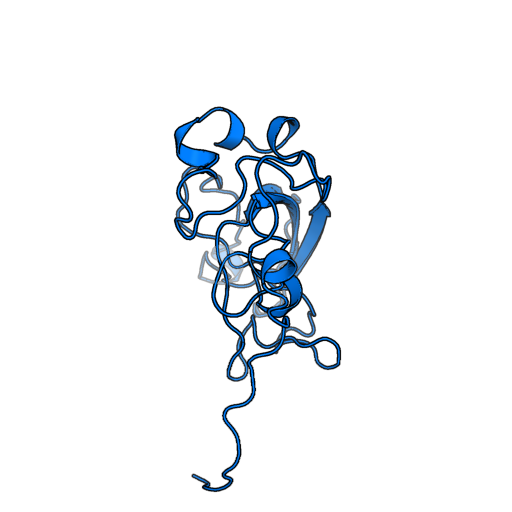15.865 -2.801 24.974 1.00 97.00 93 ALA A O 1
ATOM 696 N N . LEU A 1 94 ? -14.972 -1.580 23.300 1.00 96.94 94 LEU A N 1
ATOM 697 C CA . LEU A 1 94 ? -16.156 -1.582 22.446 1.00 96.94 94 LEU A CA 1
ATOM 698 C C . LEU A 1 94 ? -16.269 -2.851 21.587 1.00 96.94 94 LEU A C 1
ATOM 700 O O . LEU A 1 94 ? -17.338 -3.452 21.529 1.00 96.94 94 LEU A O 1
ATOM 704 N N . TYR A 1 95 ? -15.184 -3.260 20.922 1.00 96.8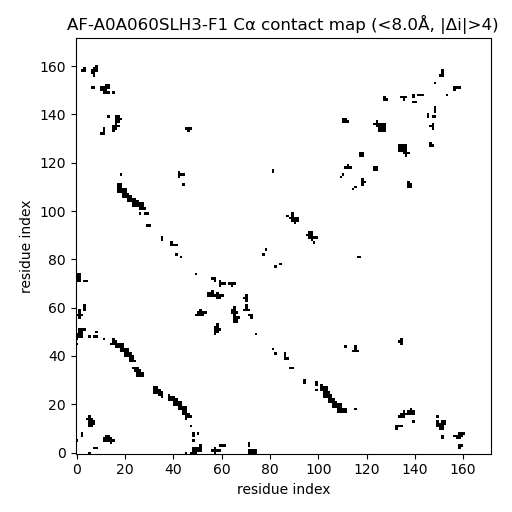1 95 TYR A N 1
ATOM 705 C CA . TYR A 1 95 ? -15.224 -4.323 19.906 1.00 96.81 95 TYR A CA 1
ATOM 706 C C . TYR A 1 95 ? -14.867 -5.716 20.438 1.00 96.81 95 TYR A C 1
ATOM 708 O O . TYR A 1 95 ? -15.199 -6.718 19.812 1.00 96.81 95 TYR A O 1
ATOM 716 N N . GLY A 1 96 ? -14.179 -5.809 21.580 1.00 97.19 96 GLY A N 1
ATOM 717 C CA . GLY A 1 96 ? -13.701 -7.080 22.139 1.00 97.19 96 GLY A CA 1
ATOM 718 C C . GLY A 1 96 ? -12.427 -7.637 21.488 1.00 97.19 96 GLY A C 1
ATOM 719 O O . GLY A 1 96 ? -11.983 -8.722 21.857 1.00 97.19 96 GLY A O 1
ATOM 720 N N . TYR A 1 97 ? -11.819 -6.915 20.543 1.00 95.88 97 TYR A N 1
ATOM 721 C CA . TYR A 1 97 ? -10.564 -7.275 19.877 1.00 95.88 97 TYR A CA 1
ATOM 722 C C . TYR A 1 97 ? -9.782 -6.019 19.462 1.00 95.88 97 TYR A C 1
ATOM 724 O O . TYR A 1 97 ? -10.333 -4.920 19.403 1.00 95.88 97 TYR A O 1
ATOM 732 N N . THR A 1 98 ? -8.482 -6.175 19.202 1.00 94.19 98 THR A N 1
ATOM 733 C CA . THR A 1 98 ? -7.568 -5.059 18.885 1.00 94.19 98 THR A CA 1
ATOM 734 C C . THR A 1 98 ? -7.150 -4.992 17.422 1.00 94.19 98 THR A C 1
ATOM 736 O O . THR A 1 98 ? -6.621 -3.973 16.991 1.00 94.19 98 THR A O 1
ATOM 739 N N . ASP A 1 99 ? -7.346 -6.067 16.663 1.00 93.88 99 ASP A N 1
ATOM 740 C CA . ASP A 1 99 ? -6.943 -6.141 15.263 1.00 93.88 99 ASP A CA 1
ATOM 741 C C . ASP A 1 99 ? -8.167 -6.129 14.348 1.00 93.88 99 ASP A C 1
ATOM 743 O O . ASP A 1 99 ? -8.964 -7.065 14.331 1.00 93.88 99 ASP A O 1
ATOM 747 N N . PHE A 1 100 ? -8.315 -5.053 13.584 1.00 95.19 100 PHE A N 1
ATOM 748 C CA . PHE A 1 100 ? -9.372 -4.938 12.585 1.00 95.19 100 PHE A CA 1
ATOM 749 C C . PHE A 1 100 ? -9.005 -5.564 11.233 1.00 95.19 100 PHE A C 1
ATOM 751 O O . PHE A 1 100 ? -9.889 -5.727 10.391 1.00 95.19 100 PHE A O 1
ATOM 758 N N . GLY A 1 101 ? -7.725 -5.869 10.997 1.00 93.88 101 GLY A N 1
ATOM 759 C CA . GLY A 1 101 ? -7.182 -6.464 9.776 1.00 93.88 101 GLY A CA 1
ATOM 760 C C . GLY A 1 101 ? -7.198 -5.555 8.541 1.00 93.88 101 GLY A C 1
ATOM 761 O O . GLY A 1 101 ? -6.182 -5.404 7.868 1.00 93.88 101 GLY A O 1
ATOM 762 N N . VAL A 1 102 ? -8.337 -4.933 8.222 1.00 95.50 102 VAL A N 1
ATOM 763 C CA . VAL A 1 102 ? -8.566 -4.222 6.956 1.00 95.50 102 VAL A CA 1
ATOM 764 C C . VAL A 1 102 ? -8.966 -2.776 7.201 1.00 95.50 102 VAL A C 1
ATOM 766 O O . VAL A 1 102 ? -9.922 -2.478 7.921 1.00 95.50 102 VAL A O 1
ATOM 769 N N . TRP A 1 103 ? -8.250 -1.875 6.534 1.00 97.06 103 TRP A N 1
ATOM 770 C CA . TRP A 1 103 ? -8.416 -0.435 6.663 1.00 97.06 103 TRP A CA 1
ATOM 771 C C . TRP A 1 103 ? -8.652 0.210 5.304 1.00 97.06 103 TRP A C 1
ATOM 773 O O . TRP A 1 103 ? -7.935 -0.060 4.341 1.00 97.06 103 TRP A O 1
ATOM 783 N N . ASN A 1 104 ? -9.604 1.137 5.251 1.00 97.25 104 ASN A N 1
ATOM 784 C CA . ASN A 1 104 ? -9.607 2.149 4.207 1.00 97.25 104 ASN A CA 1
ATOM 785 C C . ASN A 1 104 ? -8.514 3.168 4.515 1.00 97.25 104 ASN A C 1
ATOM 787 O O . ASN A 1 104 ? -8.377 3.635 5.652 1.00 97.25 104 ASN A O 1
ATOM 791 N N . VAL A 1 105 ? -7.765 3.543 3.482 1.00 97.44 105 VAL A N 1
ATOM 792 C CA . VAL A 1 105 ? -6.677 4.512 3.587 1.00 97.44 105 VAL A CA 1
ATOM 793 C C . VAL A 1 105 ? -6.753 5.531 2.459 1.00 97.44 105 VAL A C 1
ATOM 795 O O . VAL A 1 105 ? -7.174 5.214 1.349 1.00 97.44 105 VAL A O 1
ATOM 798 N N . SER A 1 106 ? -6.282 6.747 2.718 1.00 96.88 106 SER A N 1
ATOM 799 C CA . SER A 1 106 ? -5.824 7.635 1.644 1.00 96.88 106 SER A CA 1
ATOM 800 C C . SER A 1 106 ? -4.330 7.418 1.425 1.00 96.88 106 SER A C 1
ATOM 802 O O . SER A 1 106 ? -3.617 7.134 2.391 1.00 96.88 106 SER A O 1
ATOM 804 N N . TYR A 1 107 ? -3.842 7.600 0.202 1.00 96.75 107 TYR A N 1
ATOM 805 C CA . TYR A 1 107 ? -2.422 7.465 -0.111 1.00 96.75 107 TYR A CA 1
ATOM 806 C C . TYR A 1 107 ? -1.917 8.621 -0.979 1.00 96.75 107 TYR A C 1
ATOM 808 O O . TYR A 1 107 ? -2.656 9.192 -1.779 1.00 96.75 107 TYR A O 1
ATOM 816 N N . GLN A 1 108 ? -0.634 8.940 -0.837 1.00 96.31 108 GLN A N 1
ATOM 817 C CA . GLN A 1 108 ? 0.076 9.910 -1.665 1.00 96.31 108 GLN A CA 1
ATOM 818 C C . GLN A 1 108 ? 1.465 9.362 -1.998 1.00 96.31 108 GLN A C 1
ATOM 820 O O . GLN A 1 108 ? 2.169 8.915 -1.096 1.00 96.31 108 GLN A O 1
ATOM 825 N N . SER A 1 109 ? 1.872 9.410 -3.269 1.00 93.62 109 SER A N 1
ATOM 826 C CA . SER A 1 109 ? 3.260 9.108 -3.652 1.00 93.62 109 SER A CA 1
ATOM 827 C C . SER A 1 109 ? 4.195 10.161 -3.055 1.00 93.62 109 SER A C 1
ATOM 829 O O . SER A 1 109 ? 3.911 11.357 -3.148 1.00 93.62 109 SER A O 1
ATOM 831 N N . VAL A 1 110 ? 5.298 9.734 -2.450 1.00 92.81 110 VAL A N 1
ATOM 832 C CA . VAL A 1 110 ? 6.280 10.617 -1.806 1.00 92.81 110 VAL A CA 1
ATOM 833 C C . VAL A 1 110 ? 7.694 10.171 -2.145 1.00 92.81 110 VAL A C 1
ATOM 835 O O . VAL A 1 110 ? 7.909 9.006 -2.443 1.00 92.81 110 VAL A O 1
ATOM 838 N N . ASP A 1 111 ? 8.648 11.095 -2.047 1.00 89.88 111 ASP A N 1
ATOM 839 C CA . ASP A 1 111 ? 10.069 10.801 -2.245 1.00 89.88 111 ASP A CA 1
ATOM 840 C C . ASP A 1 111 ? 10.576 9.832 -1.161 1.00 89.88 111 ASP A C 1
ATOM 842 O O . ASP A 1 111 ? 10.535 10.170 0.028 1.00 89.88 111 ASP A O 1
ATOM 846 N N . CYS A 1 112 ? 11.039 8.646 -1.559 1.00 87.56 112 CYS A N 1
ATOM 847 C CA . CYS A 1 112 ? 11.556 7.618 -0.661 1.00 87.56 112 CYS A CA 1
ATOM 848 C C . CYS A 1 112 ? 12.737 8.115 0.170 1.00 87.56 112 CYS A C 1
ATOM 850 O O . CYS A 1 112 ? 12.743 7.951 1.387 1.00 87.56 112 CYS A O 1
ATOM 852 N N . LEU A 1 113 ? 13.731 8.733 -0.470 1.00 86.44 113 LEU A N 1
ATOM 853 C CA . LEU A 1 113 ? 14.982 9.120 0.185 1.00 86.44 113 LEU A CA 1
ATOM 854 C C . LEU A 1 113 ? 14.768 10.213 1.235 1.00 86.44 113 LEU A C 1
ATOM 856 O O . LEU A 1 113 ? 15.518 10.298 2.204 1.00 86.44 113 LEU A O 1
ATOM 860 N N . LYS A 1 114 ? 13.736 11.041 1.052 1.00 90.38 114 LYS A N 1
ATOM 861 C CA . LYS A 1 114 ? 13.374 12.109 1.989 1.00 90.38 114 LYS A CA 1
ATOM 862 C C . LYS A 1 114 ? 12.387 11.673 3.065 1.00 90.38 114 LYS A C 1
ATOM 864 O O . LYS A 1 114 ? 12.471 12.179 4.179 1.00 90.38 114 LYS A O 1
ATOM 869 N N . ASN A 1 115 ? 11.422 10.813 2.733 1.00 91.81 115 ASN A N 1
ATOM 870 C CA . ASN A 1 115 ? 10.245 10.594 3.582 1.00 91.81 115 ASN A CA 1
ATOM 871 C C . ASN A 1 115 ? 10.141 9.183 4.164 1.00 91.81 115 ASN A C 1
ATOM 873 O O . ASN A 1 115 ? 9.393 8.989 5.122 1.00 91.81 115 ASN A O 1
ATOM 877 N N . TRP A 1 116 ? 10.835 8.191 3.602 1.00 90.56 116 TRP A N 1
ATOM 878 C CA . TRP A 1 116 ? 10.793 6.826 4.114 1.00 90.56 116 TRP A CA 1
ATOM 879 C C . TRP A 1 116 ? 11.934 6.590 5.101 1.00 90.56 116 TRP A C 1
ATOM 881 O O . TRP A 1 116 ? 13.105 6.641 4.738 1.00 90.56 116 TRP A O 1
ATOM 891 N N . GLU A 1 117 ? 11.603 6.285 6.356 1.00 87.06 117 GLU A N 1
ATOM 892 C CA . GLU A 1 117 ? 12.597 6.067 7.419 1.00 87.06 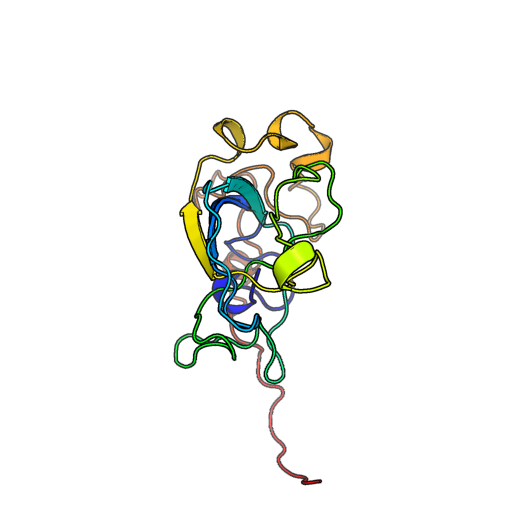117 GLU A CA 1
ATOM 893 C C . GLU A 1 117 ? 13.595 4.948 7.085 1.00 87.06 117 GLU A C 1
ATOM 895 O O . GLU A 1 117 ? 14.784 5.062 7.391 1.00 87.06 117 GLU A O 1
ATOM 900 N N . GLY A 1 118 ? 13.136 3.910 6.376 1.00 83.44 118 GLY A N 1
ATOM 901 C CA . GLY A 1 118 ? 13.985 2.816 5.906 1.00 83.44 118 GLY A CA 1
ATOM 902 C C . GLY A 1 118 ? 15.103 3.264 4.962 1.00 83.44 118 GLY A C 1
ATOM 903 O O . GLY A 1 118 ? 16.122 2.585 4.879 1.00 83.44 118 GLY A O 1
ATOM 904 N N . ALA A 1 119 ? 14.994 4.436 4.325 1.00 82.69 119 ALA A N 1
ATOM 905 C CA . ALA A 1 119 ? 16.029 4.947 3.429 1.00 82.69 119 ALA A CA 1
ATOM 906 C C . ALA A 1 119 ? 17.368 5.229 4.137 1.00 82.69 119 ALA A C 1
ATOM 908 O O . ALA A 1 119 ? 18.409 5.303 3.488 1.00 82.69 119 ALA A O 1
ATOM 909 N N . LYS A 1 120 ? 17.361 5.344 5.472 1.00 81.31 120 LYS A N 1
ATOM 910 C CA . LYS A 1 120 ? 18.569 5.501 6.299 1.00 81.31 120 LYS A CA 1
ATOM 911 C C . LYS A 1 120 ? 19.356 4.195 6.458 1.00 81.31 120 LYS A C 1
ATOM 913 O O . LYS A 1 120 ? 20.499 4.229 6.908 1.00 81.31 120 LYS A O 1
ATOM 918 N N . ALA A 1 121 ? 18.761 3.053 6.110 1.00 81.50 121 ALA A N 1
ATOM 919 C CA . ALA A 1 121 ? 19.379 1.739 6.190 1.00 81.50 121 ALA A CA 1
ATOM 920 C C . ALA A 1 121 ? 19.738 1.238 4.778 1.00 81.50 121 ALA A C 1
ATOM 922 O O . ALA A 1 121 ? 18.838 0.857 4.028 1.00 81.50 121 ALA A O 1
ATOM 923 N N . PRO A 1 122 ? 21.033 1.155 4.409 1.00 75.88 122 PRO A N 1
ATOM 924 C CA . PRO A 1 122 ? 21.446 0.704 3.077 1.00 75.88 122 PRO A CA 1
ATOM 925 C C . PRO A 1 122 ? 20.865 -0.659 2.678 1.00 75.88 122 PRO A C 1
ATOM 927 O O . PRO A 1 122 ? 20.451 -0.845 1.540 1.00 75.88 122 PRO A O 1
ATOM 930 N N . ALA A 1 123 ? 20.747 -1.585 3.635 1.00 75.44 123 ALA A N 1
ATOM 931 C CA . ALA A 1 123 ? 20.166 -2.909 3.407 1.00 75.44 123 ALA A CA 1
ATOM 932 C C . ALA A 1 123 ? 18.663 -2.883 3.054 1.00 75.44 123 ALA A C 1
ATOM 934 O O . ALA A 1 123 ? 18.160 -3.847 2.488 1.00 75.44 123 ALA A O 1
ATOM 935 N N . ALA A 1 124 ? 17.943 -1.806 3.382 1.00 74.69 124 ALA A N 1
ATOM 936 C CA . ALA A 1 124 ? 16.509 -1.670 3.121 1.00 74.69 124 ALA A CA 1
ATOM 937 C C . ALA A 1 124 ? 16.208 -0.980 1.779 1.00 74.69 124 ALA A C 1
ATOM 939 O O . ALA A 1 124 ? 15.074 -1.004 1.299 1.00 74.69 124 ALA A O 1
ATOM 940 N N . LEU A 1 125 ? 17.214 -0.362 1.152 1.00 73.19 125 LEU A N 1
ATOM 941 C CA . LEU A 1 125 ? 17.052 0.262 -0.156 1.00 73.19 125 LEU A CA 1
ATOM 942 C C . LEU A 1 125 ? 16.847 -0.817 -1.236 1.00 73.19 125 LEU A C 1
ATOM 944 O O . LEU A 1 125 ? 15.996 -0.648 -2.098 1.00 73.19 125 LEU A O 1
ATOM 948 N N . GLY A 1 126 ? 17.495 -1.974 -1.137 1.00 70.56 126 GLY A N 1
ATOM 949 C CA . GLY A 1 126 ? 17.539 -2.949 -2.232 1.00 70.56 126 GLY A CA 1
ATOM 950 C C . GLY A 1 126 ? 18.751 -2.698 -3.129 1.00 70.56 126 GLY A C 1
ATOM 951 O O . GLY A 1 126 ? 19.587 -1.847 -2.827 1.00 70.56 126 GLY A O 1
ATOM 952 N N . SER A 1 127 ? 18.874 -3.450 -4.216 1.00 62.00 127 SER A N 1
ATOM 953 C CA . SER A 1 127 ? 19.995 -3.370 -5.159 1.00 62.00 127 SER A CA 1
ATOM 954 C C . SER A 1 127 ? 19.455 -3.409 -6.574 1.00 62.00 127 SER A C 1
ATOM 956 O O . SER A 1 127 ? 18.473 -4.086 -6.811 1.00 62.00 127 SER A O 1
ATOM 958 N N . VAL A 1 128 ? 20.078 -2.736 -7.531 1.00 55.34 128 VAL A N 1
ATOM 959 C CA . VAL A 1 128 ? 19.853 -3.055 -8.946 1.00 55.34 128 VAL A CA 1
ATOM 960 C C . VAL A 1 128 ? 21.215 -2.974 -9.590 1.00 55.34 128 VAL A C 1
ATOM 962 O O . VAL A 1 128 ? 21.796 -1.900 -9.587 1.00 55.34 128 VAL A O 1
ATOM 965 N N . ASP A 1 129 ? 21.751 -4.135 -9.970 1.00 50.22 129 ASP A N 1
ATOM 966 C CA . ASP A 1 129 ? 22.918 -4.273 -10.858 1.00 50.22 129 ASP A CA 1
ATOM 967 C C . ASP A 1 129 ? 23.231 -5.746 -11.214 1.00 50.22 129 ASP A C 1
ATOM 969 O O . ASP A 1 129 ? 24.034 -5.995 -12.109 1.00 50.22 129 ASP A O 1
ATOM 973 N N . ASP A 1 130 ? 22.603 -6.747 -10.577 1.00 52.19 130 ASP A N 1
ATOM 974 C CA . ASP A 1 130 ? 22.886 -8.174 -10.836 1.00 52.19 130 ASP A CA 1
ATOM 975 C C . ASP A 1 130 ? 21.741 -8.954 -11.514 1.00 52.19 130 ASP A C 1
ATOM 977 O O . ASP A 1 130 ? 21.856 -10.162 -11.724 1.00 52.19 130 ASP A O 1
ATOM 981 N N . GLY A 1 131 ? 20.632 -8.292 -11.864 1.00 48.88 131 GLY A N 1
ATOM 982 C CA . GLY A 1 131 ? 19.451 -8.953 -12.432 1.00 48.88 131 GLY A CA 1
ATOM 983 C C . GLY A 1 131 ? 18.683 -9.833 -11.437 1.00 48.88 131 GLY A C 1
ATOM 984 O O . GLY A 1 131 ? 17.797 -10.586 -11.849 1.00 48.88 131 GLY A O 1
ATOM 985 N N . SER A 1 132 ? 18.997 -9.756 -10.137 1.00 52.59 132 SER A N 1
ATOM 986 C CA . SER A 1 132 ? 18.169 -10.358 -9.096 1.00 52.59 132 SER A CA 1
ATOM 987 C C . SER A 1 132 ? 16.828 -9.618 -8.983 1.00 52.59 132 SER A C 1
ATOM 989 O O . SER A 1 132 ? 16.687 -8.454 -9.354 1.00 52.59 132 SER A O 1
ATOM 991 N N . SER A 1 133 ? 15.794 -10.327 -8.536 1.00 52.69 133 SER A N 1
ATOM 992 C CA . SER A 1 133 ? 14.383 -9.917 -8.550 1.00 52.69 133 SER A CA 1
ATOM 993 C C . SER A 1 133 ? 14.029 -8.854 -7.497 1.00 52.69 133 SER A C 1
ATOM 995 O O . SER A 1 133 ? 13.086 -9.027 -6.725 1.00 52.69 133 SER A O 1
ATOM 997 N N . VAL A 1 134 ? 14.809 -7.789 -7.394 1.00 71.44 134 VAL A N 1
ATOM 998 C CA . VAL A 1 134 ? 14.732 -6.818 -6.300 1.00 71.44 134 VAL A CA 1
ATOM 999 C C . VAL A 1 134 ? 14.208 -5.467 -6.784 1.00 71.44 134 VAL A C 1
ATOM 1001 O O . VAL A 1 134 ? 14.398 -5.068 -7.929 1.00 71.44 134 VAL A O 1
ATOM 1004 N N . CYS A 1 135 ? 13.486 -4.771 -5.903 1.00 77.50 135 CYS A N 1
ATOM 1005 C CA . CYS A 1 135 ? 12.965 -3.438 -6.189 1.00 77.50 135 CYS A CA 1
ATOM 1006 C C . CYS A 1 135 ? 14.061 -2.375 -6.243 1.00 77.50 135 CYS A C 1
ATOM 1008 O O . CYS A 1 135 ? 15.102 -2.491 -5.596 1.00 77.50 135 CYS A O 1
ATOM 1010 N N . CYS A 1 136 ? 13.736 -1.264 -6.903 1.00 77.44 136 CYS A N 1
ATOM 1011 C CA . CYS A 1 136 ? 14.580 -0.081 -6.965 1.00 77.44 136 CYS A CA 1
ATOM 1012 C C . CYS A 1 136 ? 14.950 0.441 -5.548 1.00 77.44 136 CYS A C 1
ATOM 1014 O O . CYS A 1 136 ? 14.058 0.594 -4.703 1.00 77.44 136 CYS A O 1
ATOM 1016 N N . PRO A 1 137 ? 16.233 0.772 -5.280 1.00 73.44 137 PRO A N 1
ATOM 1017 C CA . PRO A 1 137 ? 16.738 1.568 -4.163 1.00 73.44 137 PRO A CA 1
ATOM 1018 C C . PRO A 1 137 ? 15.869 2.753 -3.770 1.00 73.44 137 PRO A C 1
ATOM 1020 O O . PRO A 1 137 ? 15.562 2.926 -2.588 1.00 73.44 137 PRO A O 1
ATOM 1023 N N . ALA A 1 138 ? 15.421 3.525 -4.752 1.00 72.44 138 ALA A N 1
ATOM 1024 C CA . ALA A 1 138 ? 14.602 4.714 -4.571 1.00 72.44 138 ALA A CA 1
ATOM 1025 C C . ALA A 1 138 ? 13.503 4.781 -5.640 1.00 72.44 138 ALA A C 1
ATOM 1027 O O . ALA A 1 138 ? 13.353 3.846 -6.426 1.00 72.44 138 ALA A O 1
ATOM 1028 N N . ASP A 1 139 ? 12.735 5.874 -5.653 1.00 70.50 139 ASP A N 1
ATOM 1029 C CA . ASP A 1 139 ? 11.655 6.065 -6.616 1.00 70.50 139 ASP A CA 1
ATOM 1030 C C . ASP A 1 139 ? 12.190 6.002 -8.055 1.00 70.50 139 ASP A C 1
ATOM 1032 O O . ASP A 1 139 ? 12.968 6.882 -8.439 1.00 70.50 139 ASP A O 1
ATOM 1036 N N . PRO A 1 140 ? 11.760 5.017 -8.867 1.00 67.38 140 PRO A N 1
ATOM 1037 C CA . PRO A 1 140 ? 12.099 5.004 -10.277 1.00 67.38 140 PRO A CA 1
ATOM 1038 C C . PRO A 1 140 ? 11.480 6.238 -10.941 1.00 67.38 140 PRO A C 1
ATOM 1040 O O . PRO A 1 140 ? 10.262 6.431 -10.974 1.00 67.38 140 PRO A O 1
ATOM 1043 N N . THR A 1 141 ? 12.354 7.088 -11.459 1.00 64.12 141 THR A N 1
ATOM 1044 C CA . THR A 1 141 ? 12.067 8.294 -12.237 1.00 64.12 141 THR A CA 1
ATOM 1045 C C . THR A 1 141 ? 11.621 7.972 -13.662 1.00 64.12 141 THR A C 1
ATOM 1047 O O . THR A 1 141 ? 11.026 8.824 -14.322 1.00 64.12 141 THR A O 1
ATOM 1050 N N . GLY A 1 142 ? 11.912 6.756 -14.143 1.00 59.75 142 GLY A N 1
ATOM 1051 C CA . GLY A 1 142 ? 11.650 6.339 -15.522 1.00 59.75 142 GLY A CA 1
ATOM 1052 C C . GLY A 1 142 ? 12.620 6.949 -16.538 1.00 59.75 142 GLY A C 1
ATOM 1053 O O . GLY A 1 142 ? 12.339 6.945 -17.735 1.00 59.75 142 GLY A O 1
ATOM 1054 N N . SER A 1 143 ? 13.744 7.513 -16.081 1.00 59.66 143 SER A N 1
ATOM 1055 C CA . SER A 1 143 ? 14.796 8.015 -16.968 1.00 59.66 143 SER A CA 1
ATOM 1056 C C . SER A 1 143 ? 15.637 6.862 -17.531 1.00 59.66 143 SER A C 1
ATOM 1058 O O . SER A 1 143 ? 15.823 5.845 -16.876 1.00 59.66 143 SER A O 1
ATOM 1060 N N . ALA A 1 144 ? 16.229 7.036 -18.715 1.00 58.28 144 ALA A N 1
ATOM 1061 C CA . ALA A 1 144 ? 17.161 6.046 -19.271 1.00 58.28 144 ALA A CA 1
ATOM 1062 C C . ALA A 1 144 ? 18.453 5.878 -18.439 1.00 58.28 144 ALA A C 1
ATOM 1064 O O . ALA A 1 144 ? 19.154 4.886 -18.593 1.00 58.28 144 ALA A O 1
ATOM 1065 N N . ASN A 1 145 ? 18.763 6.848 -17.571 1.00 56.31 145 ASN A N 1
ATOM 1066 C CA . ASN A 1 145 ? 19.885 6.806 -16.627 1.00 56.31 145 ASN A CA 1
ATOM 1067 C C . ASN A 1 145 ? 19.436 6.410 -15.218 1.00 56.31 145 ASN A C 1
ATOM 1069 O O . ASN A 1 145 ? 20.200 6.560 -14.265 1.00 56.31 145 ASN A O 1
ATOM 1073 N N . ASP A 1 146 ? 18.177 6.004 -15.062 1.00 62.16 146 ASP A N 1
ATOM 1074 C CA . ASP A 1 146 ? 17.728 5.440 -13.808 1.00 62.16 146 ASP A CA 1
ATOM 1075 C C . ASP A 1 146 ? 18.508 4.149 -13.601 1.00 62.16 146 ASP A C 1
ATOM 1077 O O . ASP A 1 146 ? 18.525 3.283 -14.475 1.00 62.16 146 ASP A O 1
ATOM 1081 N N . THR A 1 147 ? 19.169 4.013 -12.457 1.00 57.72 147 THR A N 1
ATOM 1082 C CA . THR A 1 147 ? 19.942 2.811 -12.129 1.00 57.72 147 THR A CA 1
ATOM 1083 C C . THR A 1 147 ? 19.031 1.581 -12.008 1.00 57.72 147 THR A C 1
ATOM 1085 O O . THR A 1 147 ? 19.495 0.488 -11.711 1.00 57.72 147 THR A O 1
ATOM 1088 N N . CYS A 1 148 ? 17.711 1.761 -12.153 1.00 64.25 148 CYS A N 1
ATOM 1089 C CA . CYS A 1 148 ? 16.679 0.811 -11.783 1.00 64.25 148 CYS A CA 1
ATOM 1090 C C . CYS A 1 148 ? 15.496 0.804 -12.777 1.00 64.25 148 CYS A C 1
ATOM 1092 O O . CYS A 1 148 ? 14.372 1.148 -12.397 1.00 64.25 148 CYS A O 1
ATOM 1094 N N . PRO A 1 149 ? 15.709 0.453 -14.057 1.00 64.81 149 PRO A N 1
ATOM 1095 C CA . PRO A 1 149 ? 14.625 0.366 -15.029 1.00 64.81 149 PRO A CA 1
ATOM 1096 C C . PRO A 1 149 ? 13.721 -0.825 -14.700 1.00 64.81 149 PRO A C 1
ATOM 1098 O O . PRO A 1 149 ? 14.204 -1.880 -14.306 1.00 64.81 149 PRO A O 1
ATOM 1101 N N . SER A 1 150 ? 12.406 -0.658 -14.831 1.00 69.31 150 SER A N 1
ATOM 1102 C CA . SER A 1 150 ? 11.404 -1.705 -14.588 1.00 69.31 150 SER A CA 1
ATOM 1103 C C . SER A 1 150 ? 11.629 -2.910 -15.511 1.00 69.31 150 SER A C 1
ATOM 1105 O O . SER A 1 150 ? 11.543 -2.770 -16.728 1.00 69.31 150 SER A O 1
ATOM 1107 N N . PHE A 1 151 ? 11.824 -4.116 -14.952 1.00 71.25 151 PHE A N 1
ATOM 1108 C CA . PHE A 1 151 ? 11.998 -5.345 -15.746 1.00 71.25 151 PHE A CA 1
ATOM 1109 C C . PHE A 1 151 ? 10.831 -5.566 -16.694 1.00 71.25 151 PHE A C 1
ATOM 1111 O O . PHE A 1 151 ? 11.008 -6.042 -17.811 1.00 71.25 151 PHE A O 1
ATOM 1118 N N . SER A 1 152 ? 9.624 -5.248 -16.231 1.00 71.56 152 SER A N 1
ATOM 1119 C CA . SER A 1 152 ? 8.418 -5.467 -17.021 1.00 71.56 152 SER A CA 1
ATOM 1120 C C . SER A 1 152 ? 8.358 -4.524 -18.216 1.00 71.56 152 SER A C 1
ATOM 1122 O O . SER A 1 152 ? 7.994 -4.966 -19.303 1.00 71.56 152 SER A O 1
ATOM 1124 N N . ASP A 1 153 ? 8.788 -3.273 -18.044 1.00 71.69 153 ASP A N 1
ATOM 1125 C CA . ASP A 1 153 ? 8.865 -2.309 -19.142 1.00 71.69 153 ASP A CA 1
ATOM 1126 C C . ASP A 1 153 ? 9.990 -2.688 -20.123 1.00 71.69 153 ASP A C 1
ATOM 1128 O O . ASP A 1 153 ? 9.759 -2.720 -21.332 1.00 71.69 153 ASP A O 1
ATOM 1132 N N . ASP A 1 154 ? 11.158 -3.094 -19.613 1.00 74.12 154 ASP A N 1
ATOM 1133 C CA . ASP A 1 154 ? 12.315 -3.506 -20.425 1.00 74.12 154 ASP A CA 1
ATOM 1134 C C . ASP A 1 154 ? 12.062 -4.778 -21.244 1.00 74.12 154 ASP A C 1
ATOM 1136 O O . ASP A 1 154 ? 12.616 -4.955 -22.329 1.00 74.12 154 ASP A O 1
ATOM 1140 N N . ASN A 1 155 ? 11.214 -5.675 -20.735 1.00 70.94 155 ASN A N 1
ATOM 1141 C CA . ASN A 1 155 ? 10.925 -6.965 -21.363 1.00 70.94 155 ASN A CA 1
ATOM 1142 C C . ASN A 1 155 ? 9.532 -7.018 -22.009 1.00 70.94 155 ASN A C 1
ATOM 1144 O O . ASN A 1 155 ? 9.096 -8.090 -22.434 1.00 70.94 155 ASN A O 1
ATOM 1148 N N . GLY A 1 156 ? 8.819 -5.886 -22.082 1.00 69.50 156 GLY A N 1
ATOM 1149 C CA . GLY A 1 156 ? 7.476 -5.808 -22.663 1.00 69.50 156 GLY A CA 1
ATOM 1150 C C . GLY A 1 156 ? 6.474 -6.759 -22.002 1.00 69.50 156 GLY A C 1
ATOM 1151 O O . GLY A 1 156 ? 5.563 -7.259 -22.666 1.00 69.50 156 GLY A O 1
ATOM 1152 N N . ILE A 1 157 ? 6.663 -7.051 -20.713 1.00 68.25 157 ILE A N 1
ATOM 1153 C CA . ILE A 1 157 ? 5.812 -7.966 -19.960 1.00 68.25 157 ILE A CA 1
ATOM 1154 C C . ILE A 1 157 ? 4.541 -7.212 -19.603 1.00 68.25 157 ILE A C 1
ATOM 1156 O O . ILE A 1 157 ? 4.588 -6.223 -18.866 1.00 68.25 157 ILE A O 1
ATOM 1160 N N . PRO A 1 158 ? 3.387 -7.653 -20.116 1.00 64.31 158 PRO A N 1
ATOM 1161 C CA . PRO A 1 158 ? 2.156 -6.957 -19.843 1.00 64.31 158 PRO A CA 1
ATOM 1162 C C . PRO A 1 158 ? 1.769 -7.131 -18.370 1.00 64.31 158 PRO A C 1
ATOM 1164 O O . PRO A 1 158 ? 1.995 -8.163 -17.747 1.00 64.31 158 PRO A O 1
ATOM 1167 N N . TYR A 1 159 ? 1.116 -6.109 -17.824 1.00 61.47 159 TYR A N 1
ATOM 1168 C CA . TYR A 1 159 ? 0.580 -6.099 -16.459 1.00 61.47 159 TYR A CA 1
ATOM 1169 C C . TYR A 1 159 ? -0.521 -7.156 -16.221 1.00 61.47 159 TYR A C 1
ATOM 1171 O O . TYR A 1 159 ? -0.941 -7.400 -15.085 1.00 61.47 159 TYR A O 1
ATOM 1179 N N . VAL A 1 160 ? -1.024 -7.757 -17.303 1.00 57.41 160 VAL A N 1
ATOM 1180 C CA . VAL A 1 160 ? -1.958 -8.880 -17.278 1.00 57.41 160 VAL A CA 1
ATOM 1181 C C . VAL A 1 160 ? -1.191 -10.193 -17.153 1.00 57.41 160 VAL A C 1
ATOM 1183 O O . VAL A 1 160 ? -0.138 -10.337 -17.771 1.00 57.41 160 VAL A O 1
ATOM 1186 N N . PRO A 1 161 ? -1.742 -11.204 -16.460 1.00 48.06 161 PRO A N 1
ATOM 1187 C CA . PRO A 1 161 ? -1.287 -12.560 -16.701 1.00 48.06 161 PRO A CA 1
ATOM 1188 C C . PRO A 1 161 ? -1.450 -12.816 -18.200 1.00 48.06 161 PRO A C 1
ATOM 1190 O O . PRO A 1 161 ? -2.543 -12.619 -18.744 1.00 48.06 161 PRO A O 1
ATOM 1193 N N . SER A 1 162 ? -0.383 -13.244 -18.872 1.00 40.03 162 SER A N 1
ATOM 1194 C CA . SER A 1 162 ? -0.530 -14.014 -20.098 1.00 40.03 162 SER A CA 1
ATOM 1195 C C . SER A 1 162 ? -1.536 -15.110 -19.774 1.00 40.03 162 SER A C 1
ATOM 1197 O O . SER A 1 162 ? -1.270 -15.997 -18.964 1.00 40.03 162 SER A O 1
ATOM 1199 N N . ALA A 1 163 ? -2.752 -14.976 -20.303 1.00 41.03 163 ALA A N 1
ATOM 1200 C CA . ALA A 1 163 ? -3.755 -16.006 -20.141 1.00 41.03 163 ALA A CA 1
ATOM 1201 C C . ALA A 1 163 ? -3.095 -17.311 -20.604 1.00 41.03 163 ALA A C 1
ATOM 1203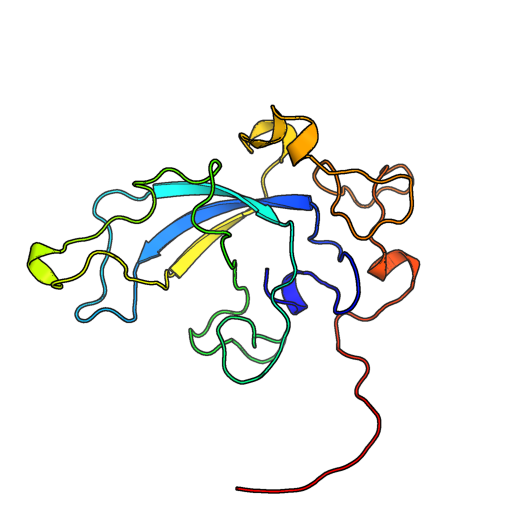 O O . ALA A 1 163 ? -2.631 -17.351 -21.750 1.00 41.03 163 ALA A O 1
ATOM 1204 N N . PRO A 1 164 ? -3.004 -18.366 -19.772 1.00 38.66 164 PRO A N 1
ATOM 1205 C CA . PRO A 1 164 ? -2.749 -19.665 -20.344 1.00 38.66 164 PRO A CA 1
ATOM 1206 C C . PRO A 1 164 ? -3.920 -19.905 -21.292 1.00 38.66 164 PRO A C 1
ATOM 1208 O O . PRO A 1 164 ? -5.092 -19.823 -20.915 1.00 38.66 164 PRO A O 1
ATOM 1211 N N . SER A 1 165 ? -3.578 -20.069 -22.563 1.00 37.06 165 SER A N 1
ATOM 1212 C CA . SER A 1 165 ? -4.501 -20.413 -23.625 1.00 37.06 165 SER A CA 1
ATOM 1213 C C . SER A 1 165 ? -5.468 -21.494 -23.149 1.00 37.06 165 SER A C 1
ATOM 1215 O O . SER A 1 165 ? -5.031 -22.550 -22.700 1.00 37.06 165 SER A O 1
ATOM 1217 N N . THR A 1 166 ? -6.761 -21.206 -23.302 1.00 42.28 166 THR A N 1
ATOM 1218 C CA . THR A 1 166 ? -7.834 -22.173 -23.572 1.00 42.28 166 THR A CA 1
ATOM 1219 C C . THR A 1 166 ? -7.854 -23.431 -22.701 1.00 42.28 166 THR A C 1
ATOM 1221 O O . THR A 1 166 ? -7.171 -24.405 -23.001 1.00 42.28 166 THR A O 1
ATOM 1224 N N . ASN A 1 167 ? -8.740 -23.452 -21.701 1.00 29.78 167 ASN A N 1
ATOM 1225 C CA . ASN A 1 167 ? -9.873 -24.388 -21.662 1.00 29.78 167 ASN A CA 1
ATOM 1226 C C . ASN A 1 167 ? -10.782 -24.089 -20.453 1.00 29.78 167 ASN A C 1
ATOM 1228 O O . ASN A 1 167 ? -10.399 -24.264 -19.301 1.00 29.78 167 ASN A O 1
ATOM 1232 N N . LEU A 1 168 ? -12.017 -23.662 -20.736 1.00 30.59 168 LEU A N 1
ATOM 1233 C CA . LEU A 1 168 ? -13.188 -23.996 -19.907 1.00 30.59 168 LEU A CA 1
ATOM 1234 C C . LEU A 1 168 ? -13.412 -25.529 -19.969 1.00 30.59 168 LEU A C 1
ATOM 1236 O O . LEU A 1 168 ? -12.931 -26.124 -20.938 1.00 30.59 168 LEU A O 1
ATOM 1240 N N . PRO A 1 169 ? -14.222 -26.187 -19.107 1.00 40.59 169 PRO A N 1
ATOM 1241 C CA . PRO A 1 169 ? -14.928 -25.748 -17.887 1.00 40.59 169 PRO A CA 1
ATOM 1242 C C . PRO A 1 169 ? -14.683 -26.690 -16.671 1.00 40.59 169 PRO A C 1
ATOM 1244 O O . PRO A 1 169 ? -14.231 -27.811 -16.867 1.00 40.59 169 PRO A O 1
ATOM 1247 N N . PHE A 1 170 ? -15.088 -26.322 -15.444 1.00 25.98 170 PHE A N 1
ATOM 1248 C CA . PHE A 1 170 ? -15.927 -27.193 -14.587 1.00 25.98 170 PHE A CA 1
ATOM 1249 C C . PHE A 1 170 ? -16.409 -26.486 -13.309 1.00 25.98 170 PHE A C 1
ATOM 1251 O O . PHE A 1 170 ? -15.675 -25.721 -12.691 1.00 25.98 170 PHE A O 1
ATOM 1258 N N . TRP A 1 171 ? -17.659 -26.769 -12.944 1.00 26.36 171 TRP A N 1
ATOM 1259 C CA . TRP A 1 171 ? -18.324 -26.384 -11.701 1.00 26.36 171 TRP A CA 1
ATOM 1260 C C . TRP A 1 171 ? -18.051 -27.408 -10.592 1.00 26.36 171 TRP A C 1
ATOM 1262 O O . TRP A 1 171 ? -18.168 -28.607 -10.844 1.00 26.36 171 TRP A O 1
ATOM 1272 N N . SER A 1 172 ? -17.843 -26.925 -9.367 1.00 33.75 172 SER A N 1
ATOM 1273 C CA . SER A 1 172 ? -18.589 -27.323 -8.159 1.00 33.75 172 SER A CA 1
ATOM 1274 C C . SER A 1 172 ? -18.342 -26.293 -7.067 1.00 33.75 172 SER A C 1
ATOM 1276 O O . SER A 1 172 ? -17.143 -26.070 -6.781 1.00 33.75 172 SER A O 1
#

Mean predicted aligned error: 8.23 Å

Nearest PDB structures (foldseek):
  4z4t-assembly1_B  TM=3.554E-01  e=7.658E+00  Norwalk virus